Protein AF-A0A923Y4Z7-F1 (afdb_monomer_lite)

Structure (mmCIF, N/CA/C/O backbone):
data_AF-A0A923Y4Z7-F1
#
_entry.id   AF-A0A923Y4Z7-F1
#
loop_
_atom_site.group_PDB
_atom_site.id
_atom_site.type_symbol
_atom_site.label_atom_id
_atom_site.label_alt_id
_atom_site.label_comp_id
_atom_site.label_asym_id
_atom_site.label_entity_id
_atom_site.label_seq_id
_atom_site.pdbx_PDB_ins_code
_atom_site.Cartn_x
_atom_site.Cartn_y
_atom_site.Cartn_z
_atom_site.occupancy
_atom_site.B_iso_or_equiv
_atom_site.auth_seq_id
_atom_site.auth_comp_id
_atom_site.auth_asym_id
_atom_site.auth_atom_id
_atom_site.pdbx_PDB_model_num
ATOM 1 N N . MET A 1 1 ? -0.406 -11.759 -0.778 1.00 65.94 1 MET A N 1
ATOM 2 C CA . MET A 1 1 ? -0.365 -10.716 0.278 1.00 65.94 1 MET A CA 1
ATOM 3 C C . MET A 1 1 ? -1.736 -10.066 0.380 1.00 65.94 1 MET A C 1
ATOM 5 O O . MET A 1 1 ? -2.396 -9.957 -0.644 1.00 65.94 1 MET A O 1
ATOM 9 N N . SER A 1 2 ? -2.160 -9.654 1.577 1.00 90.88 2 SER A N 1
ATOM 10 C CA . SER A 1 2 ? -3.449 -8.971 1.787 1.00 90.88 2 SER A CA 1
ATOM 11 C C . SER A 1 2 ? -3.399 -7.505 1.333 1.00 90.88 2 SER A C 1
ATOM 13 O O . SER A 1 2 ? -2.332 -6.889 1.356 1.00 90.88 2 SER A O 1
ATOM 15 N N . ALA A 1 3 ? -4.547 -6.948 0.939 1.00 93.81 3 ALA A N 1
ATOM 16 C CA . ALA A 1 3 ? -4.709 -5.526 0.621 1.00 93.81 3 ALA A CA 1
ATOM 17 C C . ALA A 1 3 ? -4.732 -4.632 1.876 1.00 93.81 3 ALA A C 1
ATOM 19 O O . ALA A 1 3 ? -4.449 -3.445 1.790 1.00 93.81 3 ALA A O 1
ATOM 20 N N . PHE A 1 4 ? -5.024 -5.205 3.045 1.00 95.56 4 PHE A N 1
ATOM 21 C CA . PHE A 1 4 ? -5.086 -4.489 4.318 1.00 95.56 4 PHE A CA 1
ATOM 22 C C . PHE A 1 4 ? -4.520 -5.334 5.462 1.00 95.56 4 PHE A C 1
ATOM 24 O O . PHE A 1 4 ? -4.382 -6.558 5.355 1.00 95.56 4 PHE A O 1
ATOM 31 N N . HIS A 1 5 ? -4.217 -4.674 6.578 1.00 95.38 5 HIS A N 1
ATOM 32 C CA . HIS A 1 5 ? -3.792 -5.318 7.813 1.00 95.38 5 HIS A CA 1
ATOM 33 C C . HIS A 1 5 ? -4.498 -4.673 9.003 1.00 95.38 5 HIS A C 1
ATOM 35 O O . HIS A 1 5 ? -4.544 -3.449 9.104 1.00 95.38 5 HIS A O 1
ATOM 41 N N . ILE A 1 6 ? -5.029 -5.496 9.908 1.00 96.06 6 ILE A N 1
ATOM 42 C CA . ILE A 1 6 ? -5.670 -5.032 11.139 1.00 96.06 6 ILE A CA 1
ATOM 43 C C . ILE A 1 6 ? -4.720 -5.309 12.298 1.00 96.06 6 ILE A C 1
ATOM 45 O O . ILE A 1 6 ? -4.394 -6.458 12.584 1.00 96.06 6 ILE A O 1
ATOM 49 N N . MET A 1 7 ? -4.294 -4.250 12.982 1.00 94.81 7 MET A N 1
ATOM 50 C CA . MET A 1 7 ? -3.440 -4.352 14.163 1.00 94.81 7 MET A CA 1
ATOM 51 C C . MET A 1 7 ? -4.269 -4.159 15.430 1.00 94.81 7 MET A C 1
ATOM 53 O O . MET A 1 7 ? -4.819 -3.085 15.664 1.00 94.81 7 MET A O 1
ATOM 57 N N . GLY A 1 8 ? -4.315 -5.192 16.275 1.00 95.94 8 GLY A N 1
ATOM 58 C CA . GLY A 1 8 ? -5.088 -5.176 17.518 1.00 95.94 8 GLY A CA 1
ATOM 59 C C . GLY A 1 8 ? -6.597 -5.263 17.294 1.00 95.94 8 GLY A C 1
ATOM 60 O O . GLY A 1 8 ? -7.329 -4.467 17.873 1.00 95.94 8 GLY A O 1
ATOM 61 N N . ALA A 1 9 ? -7.037 -6.215 16.463 1.00 96.50 9 ALA A N 1
ATOM 62 C CA . ALA A 1 9 ? -8.445 -6.426 16.109 1.00 96.50 9 ALA A CA 1
ATOM 63 C C . ALA A 1 9 ? -9.375 -6.551 17.332 1.00 96.50 9 ALA A C 1
ATOM 65 O O . ALA A 1 9 ? -10.496 -6.059 17.297 1.00 96.50 9 ALA A O 1
ATOM 66 N N . ASP A 1 10 ? -8.875 -7.127 18.429 1.00 97.19 10 ASP A N 1
ATOM 67 C CA . ASP A 1 10 ? -9.643 -7.364 19.657 1.00 97.19 10 ASP A CA 1
ATOM 68 C C . ASP A 1 10 ? -9.439 -6.278 20.735 1.00 97.19 10 ASP A C 1
ATOM 70 O O . ASP A 1 10 ? -9.783 -6.475 21.903 1.00 97.19 10 ASP A O 1
ATOM 74 N N . ARG A 1 11 ? -8.830 -5.127 20.404 1.00 97.06 11 ARG A N 1
ATOM 75 C CA . ARG A 1 11 ? -8.600 -4.053 21.389 1.00 97.06 11 ARG A CA 1
ATOM 76 C C . ARG A 1 11 ? -9.943 -3.464 21.857 1.00 97.06 11 ARG A C 1
ATOM 78 O O . ARG 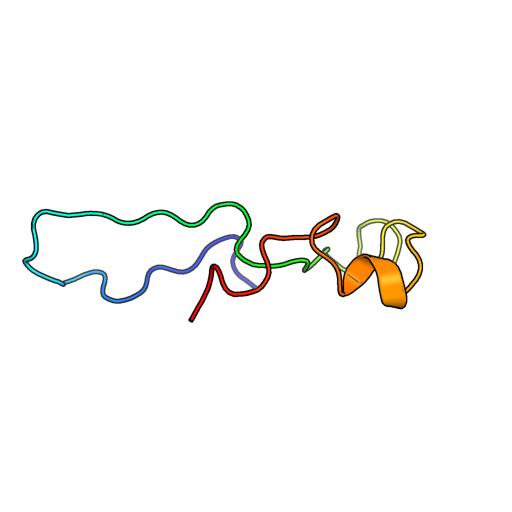A 1 11 ? -10.731 -3.033 21.024 1.00 97.06 11 ARG A O 1
ATOM 85 N N . PRO A 1 12 ? -10.181 -3.320 23.177 1.00 97.12 12 PRO A N 1
ATOM 86 C CA . PRO A 1 12 ? -11.466 -2.850 23.712 1.00 97.12 12 PRO A CA 1
ATOM 87 C C . PRO A 1 12 ? -11.656 -1.323 23.625 1.00 97.12 12 PRO A C 1
ATOM 89 O O . PRO A 1 12 ? -12.656 -0.787 24.104 1.00 97.12 12 PRO A O 1
ATOM 92 N N . GLY A 1 13 ? -10.668 -0.600 23.085 1.00 96.69 13 GLY A N 1
ATOM 93 C CA . GLY A 1 13 ? -10.714 0.850 22.935 1.00 96.69 13 GLY A CA 1
ATOM 94 C C . GLY A 1 13 ? -11.797 1.279 21.946 1.00 96.69 13 GLY A C 1
ATOM 95 O O . GLY A 1 13 ? -12.093 0.580 20.986 1.00 96.69 13 GLY A O 1
ATOM 96 N N . ARG A 1 14 ? -12.386 2.456 22.167 1.00 96.75 14 ARG A N 1
ATOM 97 C CA . ARG A 1 14 ? -13.461 2.977 21.302 1.00 96.75 14 ARG A CA 1
ATOM 98 C C . ARG A 1 14 ? -12.945 3.715 20.066 1.00 96.75 14 ARG A C 1
ATOM 100 O O . ARG A 1 14 ? -13.723 3.998 19.164 1.00 96.75 14 ARG A O 1
ATOM 107 N N . CYS A 1 15 ? -11.659 4.062 20.044 1.00 97.25 15 CYS A N 1
ATOM 108 C CA . CYS A 1 15 ? -11.043 4.756 18.921 1.00 97.25 15 CYS A CA 1
ATOM 109 C C . CYS A 1 15 ? -10.554 3.742 17.887 1.00 97.25 15 CYS A C 1
ATOM 111 O O . CYS A 1 15 ? -9.725 2.888 18.203 1.00 97.25 15 CYS A O 1
ATOM 113 N N . LEU A 1 16 ? -11.026 3.894 16.651 1.00 96.19 16 LEU A N 1
ATOM 114 C CA . LEU A 1 16 ? -10.466 3.234 15.480 1.00 96.19 16 LEU A CA 1
ATOM 115 C C . LEU A 1 16 ? -9.560 4.229 14.754 1.00 96.19 16 LEU A C 1
ATOM 117 O O . LEU A 1 16 ? -9.977 5.348 14.465 1.00 96.19 16 LEU A O 1
ATOM 121 N N . VAL A 1 17 ? -8.334 3.811 14.462 1.00 95.69 17 VAL A N 1
ATOM 122 C CA . VAL A 1 17 ? -7.392 4.576 13.641 1.00 95.69 17 VAL A CA 1
ATOM 123 C C . VAL A 1 17 ? -7.272 3.873 12.297 1.00 95.69 17 VAL A C 1
ATOM 125 O O . VAL A 1 17 ? -7.008 2.670 12.258 1.00 95.69 17 VAL A O 1
ATOM 128 N N . THR A 1 18 ? -7.464 4.616 11.212 1.00 96.88 18 THR A N 1
ATOM 129 C CA . THR A 1 18 ? -7.211 4.156 9.842 1.00 96.88 18 THR A CA 1
ATOM 130 C C . THR A 1 18 ? -5.930 4.797 9.312 1.00 96.88 18 THR A C 1
ATOM 132 O O . THR A 1 18 ? -5.511 5.855 9.779 1.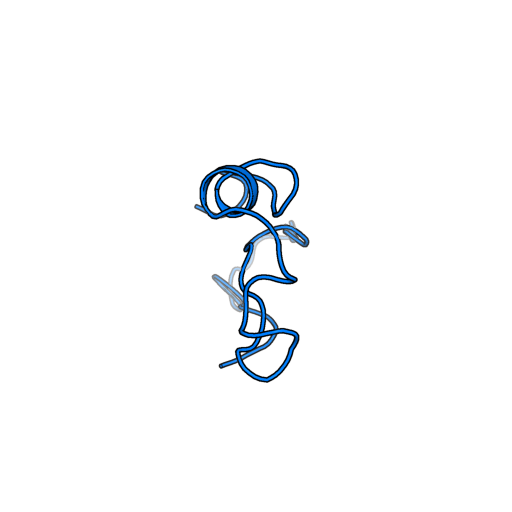00 96.88 18 THR A O 1
ATOM 135 N N . CYS A 1 19 ? -5.269 4.123 8.374 1.00 97.56 19 CYS A N 1
ATOM 136 C CA . CYS A 1 19 ? -4.064 4.617 7.716 1.00 97.56 19 CYS A CA 1
ATOM 137 C C . CYS A 1 19 ? -4.096 4.129 6.269 1.00 97.56 19 CYS A C 1
ATOM 139 O O . CYS A 1 19 ? -3.698 3.001 5.972 1.00 97.56 19 CYS A O 1
ATOM 141 N N . ASP A 1 20 ? -4.652 4.958 5.391 1.00 97.06 20 ASP A N 1
ATOM 142 C CA . ASP A 1 20 ? -4.948 4.566 4.012 1.00 97.06 20 ASP A CA 1
ATOM 143 C C . ASP A 1 20 ? -3.677 4.604 3.149 1.00 97.06 20 ASP A C 1
ATOM 145 O O . ASP A 1 20 ? -3.452 3.725 2.321 1.00 97.06 20 ASP A O 1
ATOM 149 N N . HIS A 1 21 ? -2.778 5.557 3.411 1.00 97.31 21 HIS A N 1
ATOM 150 C CA . HIS A 1 21 ? -1.498 5.720 2.711 1.00 97.31 21 HIS A CA 1
ATOM 151 C C . HIS A 1 21 ? -0.333 5.019 3.439 1.00 97.31 21 HIS A C 1
ATOM 153 O O . HIS A 1 21 ? 0.782 5.529 3.517 1.00 97.31 21 HIS A O 1
ATOM 159 N N . ALA A 1 22 ? -0.585 3.834 4.003 1.00 97.25 22 ALA A N 1
ATOM 160 C CA . ALA A 1 22 ? 0.342 3.132 4.896 1.00 97.25 22 ALA A CA 1
ATOM 161 C C . ALA A 1 22 ? 1.541 2.443 4.211 1.00 97.25 22 ALA A C 1
ATOM 163 O O . ALA A 1 22 ? 2.411 1.898 4.898 1.00 97.25 22 ALA A O 1
ATOM 164 N N . SER A 1 23 ? 1.553 2.345 2.880 1.00 95.94 23 SER A N 1
ATOM 165 C CA . SER A 1 23 ? 2.578 1.625 2.120 1.00 95.94 23 SER A CA 1
ATOM 166 C C . SER A 1 23 ? 2.611 2.088 0.668 1.00 95.94 23 SER A C 1
ATOM 168 O O . SER A 1 23 ? 1.562 2.256 0.060 1.00 95.94 23 SER A O 1
ATOM 170 N N . ASN A 1 24 ? 3.812 2.186 0.100 1.00 96.44 24 ASN A N 1
ATOM 171 C CA . ASN A 1 24 ? 4.066 2.407 -1.328 1.00 96.44 24 ASN A CA 1
ATOM 172 C C . ASN A 1 24 ? 4.094 1.109 -2.158 1.00 96.44 24 ASN A C 1
ATOM 174 O O . ASN A 1 24 ? 4.607 1.097 -3.276 1.00 96.44 24 ASN A O 1
ATOM 178 N N . ARG A 1 25 ? 3.625 -0.021 -1.613 1.00 95.50 25 ARG A N 1
ATOM 179 C CA . ARG A 1 25 ? 3.703 -1.309 -2.309 1.00 95.50 25 ARG A CA 1
ATOM 180 C C . ARG A 1 25 ? 2.751 -1.338 -3.501 1.00 95.50 25 ARG A C 1
ATOM 182 O O . ARG A 1 25 ? 1.535 -1.338 -3.322 1.00 95.50 25 ARG A O 1
ATOM 189 N N . VAL A 1 26 ? 3.316 -1.543 -4.682 1.00 97.06 26 VAL A N 1
ATOM 190 C CA . VAL A 1 26 ? 2.584 -1.843 -5.915 1.00 97.06 26 VAL A CA 1
ATOM 191 C C . VAL A 1 26 ? 2.712 -3.348 -6.213 1.00 97.06 26 VAL A C 1
ATOM 193 O O . VAL A 1 26 ? 3.786 -3.924 -6.015 1.00 97.06 26 VAL A O 1
ATOM 196 N N . PRO A 1 27 ? 1.633 -4.048 -6.606 1.00 95.94 27 PRO A N 1
ATOM 197 C CA . PRO A 1 27 ? 1.723 -5.440 -7.047 1.00 95.94 27 PRO A CA 1
ATOM 198 C C . PRO A 1 27 ? 2.662 -5.610 -8.262 1.00 95.94 27 PRO A C 1
ATOM 200 O O . PRO A 1 27 ? 2.606 -4.779 -9.164 1.00 95.94 27 PRO A O 1
ATOM 203 N N . PRO A 1 28 ? 3.501 -6.665 -8.334 1.00 95.88 28 PRO A N 1
ATOM 204 C CA . PRO A 1 28 ? 4.465 -6.832 -9.436 1.00 95.88 28 PRO A CA 1
ATOM 205 C C . PRO A 1 28 ? 3.834 -6.957 -10.831 1.00 95.88 28 PRO A C 1
ATOM 207 O O . PRO A 1 28 ? 4.465 -6.651 -11.837 1.00 95.88 28 PRO A O 1
ATOM 210 N N . ASP A 1 29 ? 2.590 -7.425 -10.894 1.00 97.00 29 ASP A N 1
ATOM 211 C CA . ASP A 1 29 ? 1.776 -7.528 -12.105 1.00 97.00 29 ASP A CA 1
ATOM 212 C C . ASP A 1 29 ? 1.232 -6.172 -12.593 1.00 97.00 29 ASP A C 1
ATOM 214 O O . ASP A 1 29 ? 0.716 -6.082 -13.707 1.00 97.00 29 ASP A O 1
ATOM 218 N N . VAL A 1 30 ? 1.391 -5.103 -11.807 1.00 97.12 30 VAL A N 1
ATOM 219 C CA . VAL A 1 30 ? 1.019 -3.731 -12.164 1.00 97.12 30 VAL A CA 1
ATOM 220 C C . VAL A 1 30 ? 2.285 -2.932 -12.460 1.00 97.12 30 VAL A C 1
ATOM 222 O O . VAL A 1 30 ? 2.982 -2.515 -11.540 1.00 97.12 30 VAL A O 1
ATOM 225 N N . CYS A 1 31 ? 2.572 -2.709 -13.750 1.00 97.50 31 CYS A N 1
ATOM 226 C CA . CYS A 1 31 ? 3.697 -1.886 -14.223 1.00 97.50 31 CYS A CA 1
ATOM 227 C C . CYS A 1 31 ? 5.013 -2.208 -13.485 1.00 97.50 31 CYS A C 1
ATOM 229 O O . CYS A 1 31 ? 5.623 -1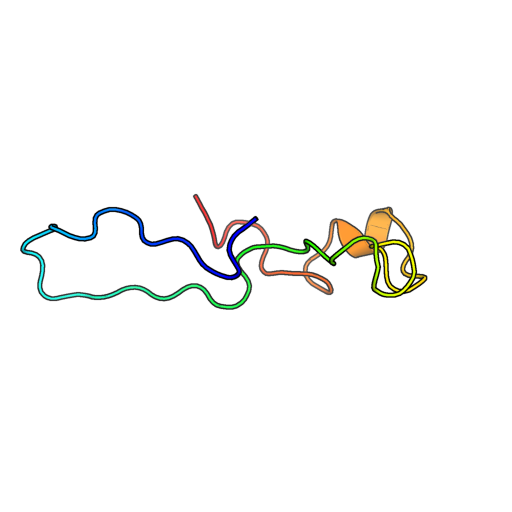.347 -12.863 1.00 97.50 31 CYS A O 1
ATOM 231 N N . GLY A 1 32 ? 5.373 -3.495 -13.430 1.00 96.50 32 GLY A N 1
ATOM 232 C CA . GLY A 1 32 ? 6.618 -3.958 -12.807 1.00 96.50 32 GLY A CA 1
ATOM 233 C C . GLY A 1 32 ? 6.719 -3.781 -11.285 1.00 96.50 32 GLY A C 1
ATOM 234 O O . GLY A 1 32 ? 7.700 -4.231 -10.697 1.00 96.50 32 GLY A O 1
ATOM 235 N N . GLY A 1 33 ? 5.711 -3.196 -10.630 1.00 97.50 33 GLY A N 1
ATOM 236 C CA . GLY A 1 33 ? 5.730 -2.880 -9.204 1.00 97.50 33 GLY A CA 1
ATOM 237 C C . GLY A 1 33 ? 6.300 -1.501 -8.853 1.00 97.50 33 GLY A C 1
ATOM 238 O O . GLY A 1 33 ? 6.506 -1.235 -7.668 1.00 97.50 33 GLY A O 1
ATOM 239 N N . ASP A 1 34 ? 6.537 -0.625 -9.831 1.00 96.94 34 ASP A N 1
ATOM 240 C CA . ASP A 1 34 ? 7.071 0.726 -9.598 1.00 96.94 34 ASP A CA 1
ATOM 241 C C . ASP A 1 34 ? 6.345 1.839 -10.368 1.00 96.94 34 ASP A C 1
ATOM 243 O O . ASP A 1 34 ? 6.582 3.011 -10.088 1.00 96.94 34 ASP A O 1
ATOM 247 N N . LEU A 1 35 ? 5.406 1.500 -11.261 1.00 97.19 35 LEU A N 1
ATOM 248 C CA . LEU A 1 35 ? 4.632 2.476 -12.041 1.00 97.19 35 LEU A CA 1
ATOM 249 C C . LEU A 1 35 ? 5.510 3.371 -12.941 1.00 97.19 35 LEU A C 1
ATOM 251 O O . LEU A 1 35 ? 5.102 4.492 -13.246 1.00 97.19 35 LEU A O 1
ATOM 255 N N . ASP A 1 36 ? 6.705 2.904 -13.328 1.00 97.44 36 ASP A N 1
ATOM 256 C CA . ASP A 1 36 ? 7.745 3.694 -14.007 1.00 97.44 36 ASP A CA 1
ATOM 257 C C . ASP A 1 36 ? 8.222 4.924 -13.194 1.00 97.44 36 ASP A C 1
ATOM 259 O O . ASP A 1 36 ? 8.778 5.884 -13.739 1.00 97.44 36 ASP A O 1
ATOM 263 N N . ILE A 1 37 ? 8.019 4.917 -11.872 1.00 97.19 37 ILE A N 1
ATOM 264 C CA . ILE A 1 37 ? 8.486 5.968 -10.961 1.00 97.19 37 ILE A CA 1
ATOM 265 C C . ILE A 1 37 ? 9.903 5.632 -10.490 1.00 97.19 37 ILE A C 1
ATOM 267 O O . ILE A 1 37 ? 10.203 4.506 -10.093 1.00 97.19 37 ILE A O 1
ATOM 271 N N . ALA A 1 38 ? 10.785 6.636 -10.487 1.00 98.12 38 ALA A N 1
ATOM 272 C CA . ALA A 1 38 ? 12.161 6.468 -10.033 1.00 98.12 38 ALA A CA 1
ATOM 273 C C . ALA A 1 38 ? 12.225 5.955 -8.574 1.00 98.12 38 ALA A C 1
ATOM 275 O O . ALA A 1 38 ? 11.414 6.376 -7.740 1.00 98.12 38 ALA A O 1
ATOM 276 N N . PRO A 1 39 ? 13.205 5.101 -8.215 1.00 97.69 39 PRO A N 1
ATOM 277 C CA . PRO A 1 39 ? 13.313 4.546 -6.864 1.00 97.69 39 PRO A CA 1
ATOM 278 C C . PRO A 1 39 ? 13.366 5.608 -5.756 1.00 97.69 39 PRO A C 1
ATOM 280 O O . PRO A 1 39 ? 12.810 5.408 -4.674 1.00 97.69 39 PRO A O 1
ATOM 283 N N . GLU A 1 40 ? 13.996 6.754 -6.024 1.00 98.00 40 GLU A N 1
ATOM 284 C CA . GLU A 1 40 ? 14.099 7.857 -5.066 1.00 98.00 40 GLU A CA 1
ATOM 285 C C . GLU A 1 40 ? 12.736 8.500 -4.790 1.00 98.00 40 GLU A C 1
ATOM 287 O O . GLU A 1 40 ? 12.470 8.925 -3.666 1.00 98.00 40 GLU A O 1
ATOM 292 N N . ASP A 1 41 ? 11.854 8.538 -5.789 1.00 98.31 41 ASP A N 1
ATOM 293 C CA . ASP A 1 41 ? 10.496 9.060 -5.660 1.00 98.31 41 ASP A CA 1
ATOM 294 C C . ASP A 1 41 ? 9.552 8.034 -5.033 1.00 98.31 41 ASP A C 1
ATOM 296 O O . ASP A 1 41 ? 8.753 8.395 -4.166 1.00 98.31 41 ASP A O 1
ATOM 300 N N . MET A 1 42 ? 9.724 6.744 -5.331 1.00 97.81 42 MET A N 1
ATOM 301 C CA . MET A 1 42 ? 9.026 5.670 -4.615 1.00 97.81 42 MET A CA 1
ATOM 302 C C . MET A 1 42 ? 9.319 5.688 -3.105 1.00 97.81 42 MET A C 1
ATOM 304 O O . MET A 1 42 ? 8.474 5.279 -2.308 1.00 97.81 42 MET A O 1
ATOM 308 N N . ALA A 1 43 ? 10.477 6.200 -2.678 1.00 96.81 43 ALA A N 1
ATOM 309 C CA . ALA A 1 43 ? 10.847 6.363 -1.269 1.00 96.81 43 ALA A CA 1
ATOM 310 C C . ALA A 1 43 ? 10.295 7.646 -0.604 1.00 96.81 43 ALA A C 1
ATOM 312 O O . ALA A 1 43 ? 10.539 7.875 0.584 1.00 96.81 43 ALA A O 1
ATOM 313 N N . ARG A 1 44 ? 9.558 8.492 -1.333 1.00 97.62 44 ARG A N 1
ATOM 314 C CA . ARG A 1 44 ? 9.067 9.799 -0.866 1.00 97.62 44 ARG A CA 1
ATOM 315 C C . ARG A 1 44 ? 7.552 9.813 -0.667 1.00 97.62 44 ARG A C 1
ATOM 317 O O . ARG A 1 44 ? 6.834 8.892 -1.046 1.00 97.62 44 ARG A O 1
ATOM 324 N N . HIS A 1 45 ? 7.067 10.927 -0.114 1.00 97.69 45 HIS A N 1
ATOM 325 C CA . HIS A 1 45 ? 5.651 11.142 0.199 1.00 97.69 45 HIS A CA 1
ATOM 326 C C . HIS A 1 45 ? 4.703 11.085 -1.013 1.00 97.69 45 HIS A C 1
ATOM 328 O O . HIS A 1 45 ? 3.495 10.981 -0.849 1.00 97.69 45 HIS A O 1
ATOM 334 N N . ILE A 1 46 ? 5.238 11.165 -2.235 1.00 97.19 46 ILE A N 1
ATOM 335 C CA . ILE A 1 46 ? 4.460 10.999 -3.468 1.00 97.19 46 ILE A CA 1
ATOM 336 C C . ILE A 1 46 ? 3.867 9.587 -3.590 1.00 97.19 46 ILE A C 1
ATOM 338 O O . ILE A 1 46 ? 2.803 9.430 -4.179 1.00 97.19 46 ILE A O 1
ATOM 342 N N . ALA A 1 47 ? 4.526 8.574 -3.018 1.00 97.81 47 ALA A N 1
ATOM 343 C CA . ALA A 1 47 ? 4.101 7.183 -3.129 1.00 97.81 47 ALA A CA 1
ATOM 344 C C . ALA A 1 47 ? 3.319 6.669 -1.903 1.00 97.81 47 ALA A C 1
ATOM 346 O O . ALA A 1 47 ? 2.654 5.641 -2.007 1.00 97.81 47 ALA A O 1
ATOM 347 N N . TRP A 1 48 ? 3.422 7.336 -0.744 1.00 97.88 48 TRP A N 1
ATOM 348 C CA . TRP A 1 48 ? 2.815 6.939 0.540 1.00 97.88 48 TRP A CA 1
ATOM 349 C C . TRP A 1 48 ? 3.108 7.957 1.653 1.00 97.88 48 TRP A C 1
ATOM 351 O O . TRP A 1 48 ? 4.033 8.752 1.531 1.00 97.88 48 TRP A O 1
ATOM 361 N N . ASP A 1 49 ? 2.417 7.883 2.791 1.00 98.25 49 ASP A N 1
ATOM 362 C CA . ASP A 1 49 ? 2.671 8.776 3.926 1.00 98.25 49 ASP A CA 1
ATOM 363 C C . ASP A 1 49 ? 3.791 8.210 4.820 1.00 98.25 49 ASP A C 1
ATOM 365 O O . ASP A 1 49 ? 3.574 7.372 5.703 1.00 98.25 49 ASP A O 1
ATOM 369 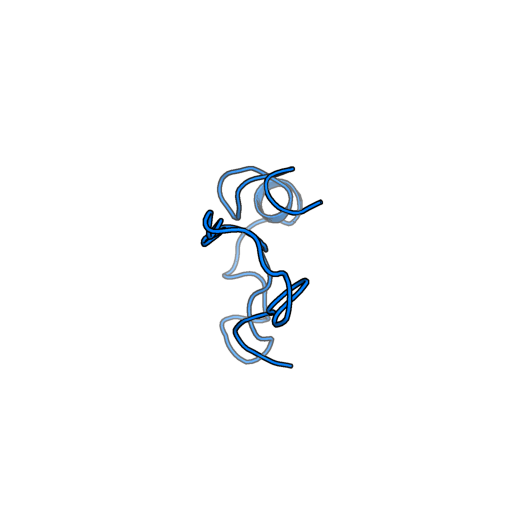N N . VAL A 1 50 ? 5.025 8.670 4.590 1.00 96.94 50 VAL A N 1
ATOM 370 C CA . VAL A 1 50 ? 6.214 8.225 5.3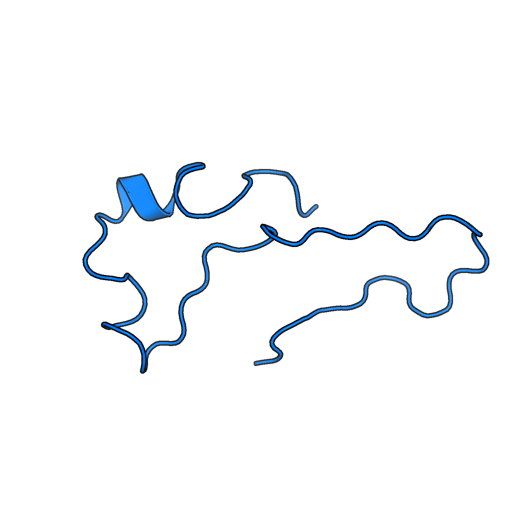37 1.00 96.94 50 VAL A CA 1
ATOM 371 C C . VAL A 1 50 ? 6.030 8.465 6.840 1.00 96.94 50 VAL A C 1
ATOM 373 O O . VAL A 1 50 ? 5.851 9.594 7.292 1.00 96.94 50 VAL A O 1
ATOM 376 N N . GLY A 1 51 ? 6.112 7.386 7.622 1.00 95.50 51 GLY A N 1
ATOM 377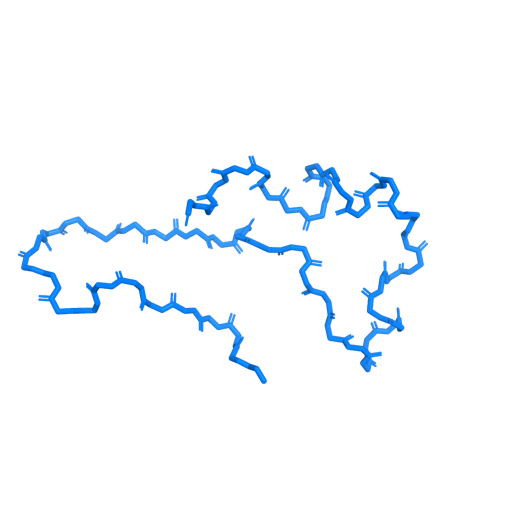 C CA . GLY A 1 51 ? 5.956 7.411 9.079 1.00 95.50 51 GLY A CA 1
ATOM 378 C C . GLY A 1 51 ? 4.514 7.275 9.583 1.00 95.50 51 GLY A C 1
ATOM 379 O O . GLY A 1 51 ? 4.317 7.171 10.790 1.00 95.50 51 GLY A O 1
ATOM 380 N N . ALA A 1 52 ? 3.508 7.217 8.702 1.00 95.00 52 ALA A N 1
ATOM 381 C CA . ALA A 1 52 ? 2.111 7.041 9.114 1.00 95.00 52 ALA A CA 1
ATOM 382 C C . ALA A 1 52 ? 1.812 5.631 9.653 1.00 95.00 52 ALA A C 1
ATOM 384 O O . ALA A 1 52 ? 0.891 5.437 10.450 1.00 95.00 52 ALA A O 1
ATOM 385 N N . ARG A 1 53 ? 2.595 4.633 9.231 1.00 90.81 53 ARG A N 1
ATOM 386 C CA . ARG A 1 53 ? 2.563 3.268 9.761 1.00 90.81 53 ARG A CA 1
ATOM 387 C C . ARG A 1 53 ? 3.803 3.024 10.624 1.00 90.81 53 ARG A C 1
ATOM 389 O O . ARG A 1 53 ? 4.914 3.049 10.099 1.00 90.81 53 ARG A O 1
ATOM 396 N N . GLY A 1 54 ? 3.581 2.792 11.921 1.00 75.50 54 GLY A N 1
ATOM 397 C CA . GLY A 1 54 ? 4.597 2.399 12.909 1.00 75.50 54 GLY A CA 1
ATOM 398 C C . GLY A 1 54 ? 4.797 0.895 13.022 1.00 75.50 54 GLY A C 1
ATOM 399 O O . GLY A 1 54 ? 3.863 0.139 12.658 1.00 75.50 54 GLY A O 1
#

Foldseek 3Di:
DDPDDDDPPPDPDPDDDDANQQALFDPCVAPNRQVPDDPVVSVDPVRGDPPSHD

Sequence (54 aa):
MSAFHIMGADRPGRCLVTCDHASNRVPPDVCGGDLDIAPEDMARHIAWDVGARG

Radius of gyration: 14.0 Å; chains: 1; bounding box: 28×22×38 Å

Secondary structure (DSSP, 8-state):
--S---SSTT---S-----TT---PPPTTSGGGTTT--HHHHTSTTTS-TTS--

pLDDT: mean 95.61, std 5.17, range [65.94, 98.31]